Protein AF-A0A7C0V717-F1 (afdb_monomer)

pLDDT: mean 95.27, std 4.28, range [77.56, 98.19]

Solvent-accessible surface area (backbone atoms only — not comparable to full-atom values): 2952 Å² total; per-residue (Å²): 130,72,69,59,45,74,45,97,89,66,49,76,42,76,52,61,69,65,62,52,22,51,54,45,24,53,49,18,63,75,70,69,78,43,53,62,73,56,19,49,56,53,40,52,52,69,69,74,110

Mean predicted aligned error: 2.81 Å

Foldseek 3Di:
DDQWDQDPVRDIDGDDLVVQLVVQQVVCVVVVPDHSVVSVVVSVVVVVD

Radius of gyration: 12.16 Å; Cα contacts (8 Å, |Δi|>4): 41; chains: 1; bounding box: 28×14×29 Å

Sequence (49 aa):
MFEQIKKRDGRIVEFDSTKITAAIAKAGAATGEFAEREARKLTLRVLTL

Structure (mmCIF, N/CA/C/O backbone):
data_AF-A0A7C0V717-F1
#
_entry.id   AF-A0A7C0V717-F1
#
loop_
_atom_site.group_PDB
_atom_site.id
_atom_site.type_symbol
_atom_site.label_atom_id
_atom_site.label_alt_id
_atom_site.label_comp_id
_atom_site.label_asym_id
_atom_site.label_entity_id
_atom_site.label_seq_id
_atom_site.pdbx_PDB_ins_code
_atom_site.Cartn_x
_atom_site.Cartn_y
_atom_site.Cartn_z
_atom_site.occupancy
_atom_site.B_iso_or_equiv
_atom_site.auth_seq_id
_atom_site.auth_comp_id
_atom_site.auth_asym_id
_atom_site.auth_atom_id
_atom_site.pdbx_PDB_model_num
ATOM 1 N N . MET A 1 1 ? 0.231 -0.731 15.756 1.00 77.56 1 MET A N 1
ATOM 2 C CA . MET A 1 1 ? -0.474 -1.585 14.774 1.00 77.56 1 MET A CA 1
ATOM 3 C C . MET A 1 1 ? -1.937 -1.180 14.784 1.00 77.56 1 MET A C 1
ATOM 5 O O . MET A 1 1 ? -2.468 -0.984 15.868 1.00 77.56 1 MET A O 1
ATOM 9 N N . PHE A 1 2 ? -2.547 -0.965 13.619 1.00 89.00 2 PHE A N 1
ATOM 10 C CA . PHE A 1 2 ? -3.949 -0.549 13.523 1.00 89.00 2 PHE A CA 1
ATOM 11 C C . PHE A 1 2 ? -4.855 -1.780 13.494 1.00 89.00 2 PHE A C 1
ATOM 13 O O . PHE A 1 2 ? -4.575 -2.713 12.748 1.00 89.00 2 PHE A O 1
ATOM 20 N N . GLU A 1 3 ? -5.929 -1.775 14.281 1.00 94.56 3 GLU A N 1
ATOM 21 C CA . GLU A 1 3 ? -6.910 -2.872 14.307 1.00 94.56 3 GLU A CA 1
ATOM 22 C C . GLU A 1 3 ? -8.058 -2.632 13.323 1.00 94.56 3 GLU A C 1
ATOM 24 O O . GLU A 1 3 ? -8.581 -3.565 12.717 1.00 94.56 3 GLU A O 1
ATOM 29 N N . GLN A 1 4 ? -8.443 -1.369 13.127 1.00 97.31 4 GLN A N 1
ATOM 30 C CA . GLN A 1 4 ? -9.595 -0.985 12.318 1.00 97.31 4 GLN A CA 1
ATOM 31 C C . GLN A 1 4 ? -9.315 0.269 11.488 1.00 97.31 4 GLN A C 1
ATOM 33 O O . GLN A 1 4 ? -8.420 1.061 11.787 1.00 97.31 4 GLN A O 1
ATOM 38 N N . ILE A 1 5 ? -10.108 0.460 10.435 1.00 96.94 5 ILE A N 1
ATOM 39 C CA . ILE A 1 5 ? -10.051 1.624 9.552 1.00 96.94 5 ILE A CA 1
ATOM 40 C C . ILE A 1 5 ? -11.456 2.099 9.180 1.00 96.94 5 ILE A C 1
ATOM 42 O O . ILE A 1 5 ? -12.335 1.306 8.834 1.00 96.94 5 ILE A O 1
ATOM 46 N N . LYS A 1 6 ? -11.653 3.422 9.194 1.00 97.94 6 LYS A N 1
ATOM 47 C CA . LYS A 1 6 ? -12.864 4.057 8.671 1.00 97.94 6 LYS A CA 1
ATOM 48 C C . LYS A 1 6 ? -12.767 4.201 7.150 1.00 97.94 6 LYS A C 1
ATOM 50 O O . LYS A 1 6 ? -11.851 4.827 6.620 1.00 97.94 6 LYS A O 1
ATOM 55 N N . LYS A 1 7 ? -13.711 3.603 6.433 1.00 97.62 7 LYS A N 1
ATOM 56 C CA . LYS A 1 7 ? -13.844 3.667 4.974 1.00 97.62 7 LYS A CA 1
ATOM 57 C C . LYS A 1 7 ? -14.474 4.998 4.548 1.00 97.62 7 LYS A C 1
ATOM 59 O O . LYS A 1 7 ? -15.035 5.731 5.357 1.00 97.62 7 LYS A O 1
ATOM 64 N N . ARG A 1 8 ? -14.392 5.308 3.248 1.00 98.12 8 ARG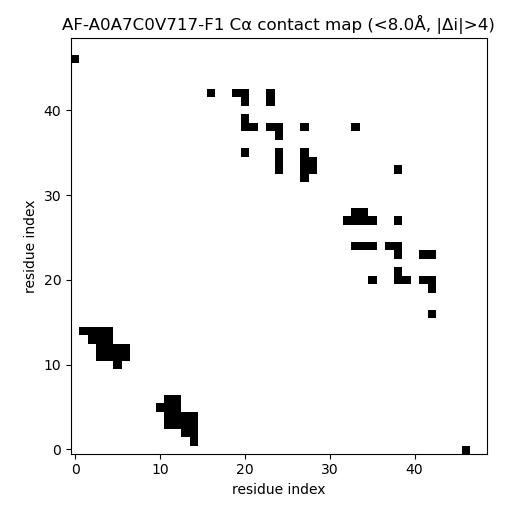 A N 1
ATOM 65 C CA . ARG A 1 8 ? -14.914 6.564 2.664 1.00 98.12 8 ARG A CA 1
ATOM 66 C C . ARG A 1 8 ? -16.427 6.724 2.822 1.00 98.12 8 ARG A C 1
ATOM 68 O O . ARG A 1 8 ? -16.911 7.840 2.904 1.00 98.12 8 ARG A O 1
ATOM 75 N N . ASP A 1 9 ? -17.143 5.608 2.882 1.00 97.38 9 ASP A N 1
ATOM 76 C CA . ASP A 1 9 ? -18.586 5.546 3.131 1.00 97.38 9 ASP A CA 1
ATOM 77 C C . ASP A 1 9 ? -18.950 5.625 4.626 1.00 97.38 9 ASP A C 1
ATOM 79 O O . ASP A 1 9 ? -20.116 5.516 4.988 1.00 97.38 9 ASP A O 1
ATOM 83 N N . GLY A 1 10 ? -17.962 5.796 5.508 1.00 97.94 10 GLY A N 1
ATOM 84 C CA . GLY A 1 10 ? -18.151 5.898 6.949 1.00 97.94 10 GLY A CA 1
ATOM 85 C C . GLY A 1 10 ? -18.118 4.570 7.705 1.00 97.94 10 GLY A C 1
ATOM 86 O O . GLY A 1 10 ? -18.037 4.610 8.933 1.00 97.94 10 GLY A O 1
ATOM 87 N N . ARG A 1 11 ? -18.115 3.414 7.024 1.00 98.19 11 ARG A N 1
ATOM 88 C CA . ARG A 1 11 ? -18.038 2.101 7.688 1.00 98.19 11 ARG A CA 1
ATOM 89 C C . ARG A 1 11 ? -16.710 1.920 8.413 1.00 98.19 11 ARG A C 1
ATOM 91 O O . ARG A 1 11 ? -15.667 2.315 7.898 1.00 98.19 11 ARG A O 1
ATOM 98 N N . ILE A 1 12 ? -16.746 1.262 9.566 1.00 98.06 12 ILE A N 1
ATOM 99 C CA . ILE A 1 12 ? -15.553 0.814 10.288 1.00 98.06 12 ILE A CA 1
ATOM 100 C C . ILE A 1 12 ? -15.373 -0.674 9.998 1.00 98.06 12 ILE A C 1
ATOM 102 O O . ILE A 1 12 ? -16.315 -1.451 10.135 1.00 98.06 12 ILE A O 1
ATOM 106 N N . VAL A 1 13 ? -14.187 -1.054 9.535 1.00 97.88 13 VAL A N 1
ATOM 107 C CA . VAL A 1 13 ? -13.844 -2.443 9.202 1.00 97.88 13 VAL A CA 1
ATOM 108 C C . VAL A 1 13 ? -12.465 -2.783 9.747 1.00 97.88 13 VAL A C 1
ATOM 110 O O . VAL A 1 13 ? -11.685 -1.876 10.043 1.00 97.88 13 VAL A O 1
ATOM 113 N N . GLU A 1 14 ? -12.147 -4.072 9.826 1.00 97.94 14 GLU A N 1
ATOM 114 C CA . GLU A 1 14 ? -10.808 -4.534 10.191 1.00 97.94 14 GLU A CA 1
ATOM 115 C C . GLU A 1 14 ? -9.740 -3.981 9.243 1.00 97.94 14 GLU A C 1
ATOM 117 O O . GLU A 1 14 ? -9.934 -3.840 8.025 1.00 97.94 14 GLU A O 1
ATOM 122 N N . PHE A 1 15 ? -8.603 -3.633 9.831 1.00 96.88 15 PHE A N 1
ATOM 123 C CA . PHE A 1 15 ? -7.451 -3.1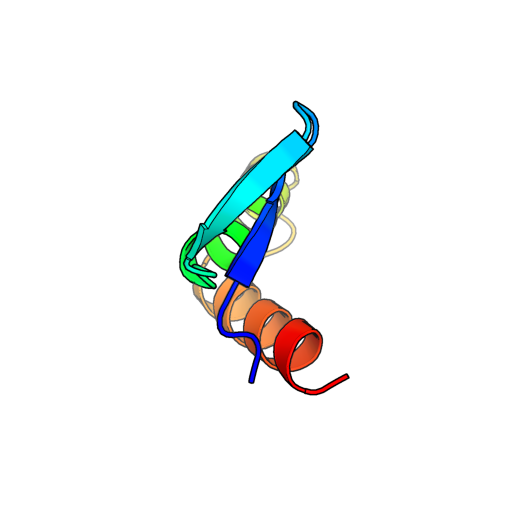53 9.098 1.00 96.88 15 PHE A CA 1
ATOM 124 C C . PHE A 1 15 ? -6.756 -4.312 8.376 1.00 96.88 15 PHE A C 1
ATOM 126 O O . PHE A 1 15 ? -6.410 -5.325 8.972 1.00 96.88 15 PHE A O 1
ATOM 133 N N . ASP A 1 16 ? -6.504 -4.126 7.083 1.00 96.38 16 ASP A N 1
ATOM 134 C CA . ASP A 1 16 ? -5.864 -5.118 6.223 1.00 96.38 16 ASP A CA 1
ATOM 135 C C . ASP A 1 16 ? -4.733 -4.447 5.437 1.00 96.38 16 ASP A C 1
ATOM 137 O O . ASP A 1 16 ? -4.967 -3.689 4.486 1.00 96.38 16 ASP A O 1
ATOM 141 N N . SER A 1 17 ? -3.493 -4.714 5.851 1.00 95.81 17 SER A N 1
ATOM 142 C CA . SER A 1 17 ? -2.289 -4.140 5.243 1.00 95.81 17 SER A CA 1
ATOM 143 C C . SER A 1 17 ? -2.052 -4.626 3.813 1.00 95.81 17 SER A C 1
ATOM 145 O O . SER A 1 17 ? -1.415 -3.917 3.029 1.00 95.81 17 SER A O 1
ATOM 147 N N . THR A 1 18 ? -2.612 -5.775 3.419 1.00 96.62 18 THR A N 1
ATOM 148 C CA . THR A 1 18 ? -2.451 -6.305 2.058 1.00 96.62 18 THR A CA 1
ATOM 149 C C . THR A 1 18 ? -3.083 -5.378 1.020 1.00 96.62 18 THR A C 1
ATOM 151 O O . THR A 1 18 ? -2.567 -5.249 -0.091 1.00 96.62 18 THR A O 1
ATOM 154 N N . LYS A 1 19 ? -4.130 -4.628 1.398 1.00 97.31 19 LYS A N 1
ATOM 155 C CA . LYS A 1 19 ? -4.760 -3.612 0.536 1.00 97.31 19 LYS A CA 1
ATOM 156 C C . LYS A 1 19 ? -3.835 -2.435 0.241 1.00 97.31 19 LYS A C 1
ATOM 158 O O . LYS A 1 19 ? -3.912 -1.871 -0.849 1.00 97.31 19 LYS A O 1
ATOM 163 N N . ILE A 1 20 ? -2.952 -2.081 1.175 1.00 96.81 20 ILE A N 1
ATOM 164 C CA . ILE A 1 20 ? -1.922 -1.056 0.959 1.00 96.81 20 ILE A CA 1
ATOM 165 C C . ILE A 1 20 ? -0.870 -1.597 -0.014 1.00 96.81 20 ILE A C 1
ATOM 167 O O . ILE A 1 20 ? -0.571 -0.943 -1.013 1.00 96.81 20 ILE A O 1
ATOM 171 N N . THR A 1 21 ? -0.375 -2.818 0.214 1.00 97.56 21 THR A N 1
ATOM 172 C CA .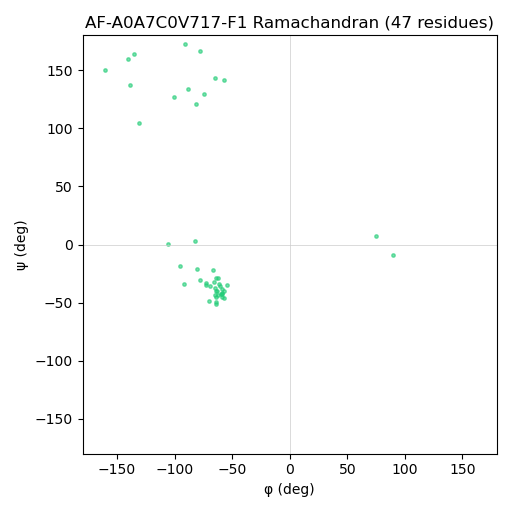 THR A 1 21 ? 0.590 -3.468 -0.688 1.00 97.56 21 THR A CA 1
ATOM 173 C C . THR A 1 21 ? 0.056 -3.576 -2.112 1.00 97.56 21 THR A C 1
ATOM 175 O O . THR A 1 21 ? 0.761 -3.215 -3.050 1.00 97.56 21 THR A O 1
ATOM 178 N N . ALA A 1 22 ? -1.194 -4.012 -2.282 1.00 97.75 22 ALA A N 1
ATOM 179 C CA . ALA A 1 22 ? -1.822 -4.150 -3.592 1.00 97.75 22 ALA A CA 1
ATOM 180 C C . ALA A 1 22 ? -1.957 -2.804 -4.320 1.00 97.75 22 ALA A C 1
ATOM 182 O O . ALA A 1 22 ? -1.708 -2.729 -5.522 1.00 97.75 22 ALA A O 1
AT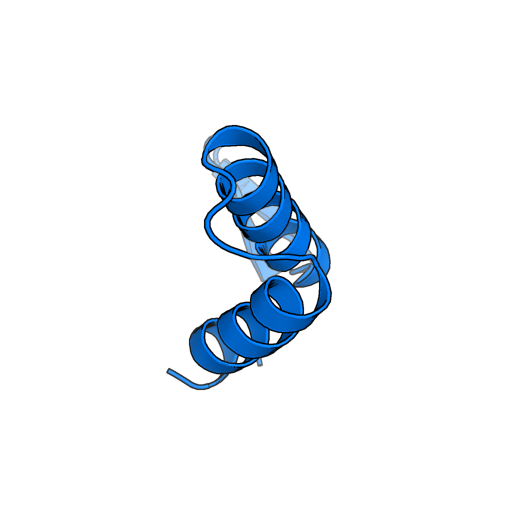OM 183 N N . ALA A 1 23 ? -2.312 -1.732 -3.604 1.00 97.69 23 ALA A N 1
ATOM 184 C CA . ALA A 1 23 ? -2.409 -0.395 -4.186 1.00 97.69 23 ALA A CA 1
ATOM 185 C C . ALA A 1 23 ? -1.046 0.107 -4.688 1.00 97.69 23 ALA A C 1
ATOM 187 O O . ALA A 1 23 ? -0.952 0.600 -5.812 1.00 97.69 23 ALA A O 1
ATOM 188 N N . ILE A 1 24 ? 0.006 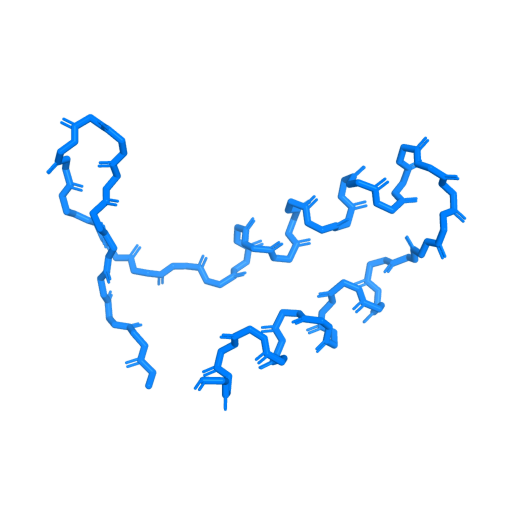-0.076 -3.885 1.00 96.69 24 ILE A N 1
ATOM 189 C CA . ILE A 1 24 ? 1.375 0.290 -4.260 1.00 96.69 24 ILE A CA 1
ATOM 190 C C . ILE A 1 24 ? 1.828 -0.562 -5.452 1.00 96.69 24 ILE A C 1
ATOM 192 O O . ILE A 1 24 ? 2.217 -0.011 -6.474 1.00 96.69 24 ILE A O 1
ATOM 196 N N . ALA A 1 25 ? 1.699 -1.890 -5.384 1.00 97.25 25 ALA A N 1
ATOM 197 C CA . ALA A 1 25 ? 2.093 -2.792 -6.468 1.00 97.25 25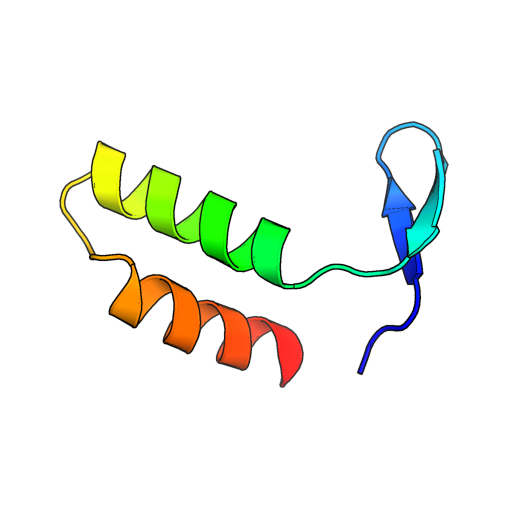 ALA A CA 1
ATOM 198 C C . ALA A 1 25 ? 1.380 -2.471 -7.792 1.00 97.25 25 ALA A C 1
ATOM 200 O O . ALA A 1 25 ? 2.011 -2.483 -8.845 1.00 97.25 25 ALA A O 1
ATOM 201 N N . LYS A 1 26 ? 0.086 -2.124 -7.748 1.00 97.75 26 LYS A N 1
ATOM 202 C CA . LYS A 1 26 ? -0.669 -1.709 -8.936 1.00 97.75 26 LYS A CA 1
ATOM 203 C C . LYS A 1 26 ? -0.122 -0.418 -9.546 1.00 97.75 26 LYS A C 1
ATOM 205 O O . LYS A 1 26 ? -0.055 -0.322 -10.767 1.00 97.75 26 LYS A O 1
ATOM 210 N N . ALA A 1 27 ? 0.269 0.551 -8.719 1.00 97.44 27 ALA A N 1
ATOM 211 C CA . ALA A 1 27 ? 0.914 1.771 -9.197 1.00 97.44 27 ALA A CA 1
ATOM 212 C C . ALA A 1 27 ? 2.270 1.455 -9.847 1.00 97.44 27 ALA A C 1
ATOM 214 O O . ALA A 1 27 ? 2.482 1.827 -10.995 1.00 97.44 27 ALA A O 1
ATOM 215 N N . GLY A 1 28 ? 3.119 0.676 -9.169 1.00 96.88 28 GLY A N 1
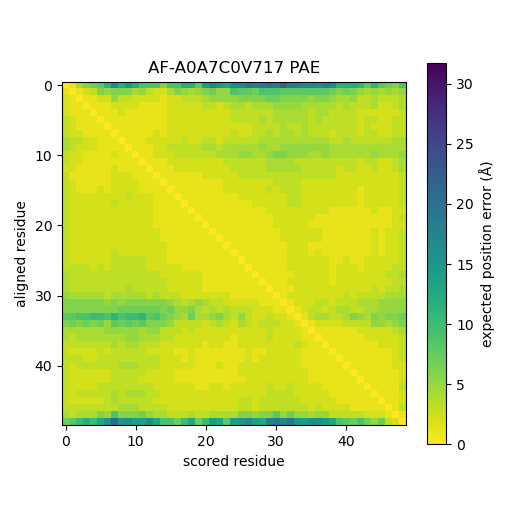ATOM 216 C CA . GLY A 1 28 ? 4.428 0.270 -9.691 1.00 96.88 28 GLY A CA 1
ATOM 217 C C . GLY A 1 28 ? 4.349 -0.535 -10.989 1.00 96.88 28 GLY A C 1
ATOM 218 O O . GLY A 1 28 ? 5.168 -0.342 -11.877 1.00 96.88 28 GLY A O 1
ATOM 219 N N . ALA A 1 29 ? 3.330 -1.384 -11.150 1.00 96.50 29 ALA A N 1
ATOM 220 C CA . ALA A 1 29 ? 3.088 -2.108 -12.398 1.00 96.50 29 ALA A CA 1
ATOM 221 C C . ALA A 1 29 ? 2.627 -1.187 -13.540 1.00 96.50 29 ALA A C 1
ATOM 223 O O . ALA A 1 29 ? 2.995 -1.413 -14.689 1.00 96.50 29 ALA A O 1
ATOM 224 N N . ALA A 1 30 ? 1.830 -0.156 -13.237 1.00 97.81 30 ALA A N 1
ATOM 225 C CA . ALA A 1 30 ? 1.357 0.804 -14.232 1.00 97.81 30 ALA A CA 1
ATOM 226 C C . ALA A 1 30 ? 2.465 1.757 -14.705 1.00 97.81 30 ALA A C 1
ATOM 228 O O . ALA A 1 30 ? 2.454 2.174 -15.860 1.00 97.81 30 ALA A O 1
ATOM 229 N N . THR A 1 31 ? 3.408 2.100 -13.825 1.00 96.81 31 THR A N 1
ATOM 230 C CA . THR A 1 31 ? 4.522 3.005 -14.139 1.00 96.81 31 THR A CA 1
ATOM 231 C C . THR A 1 31 ? 5.800 2.275 -14.549 1.00 96.81 31 THR A C 1
ATOM 2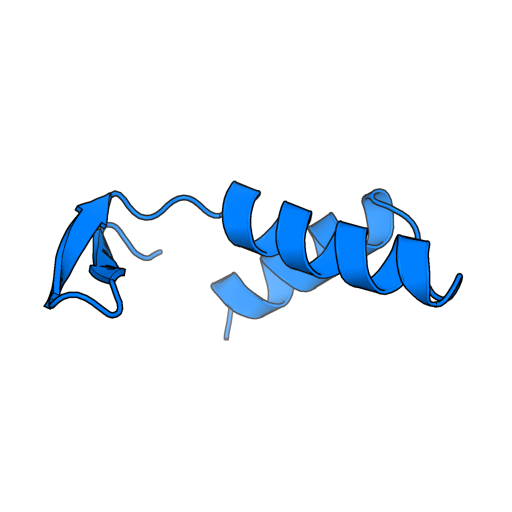33 O O . THR A 1 31 ? 6.677 2.875 -15.162 1.00 96.81 31 THR A O 1
ATOM 236 N N . GLY A 1 32 ? 5.919 0.986 -14.225 1.00 94.50 32 GLY A N 1
ATOM 237 C CA . GLY A 1 32 ? 7.151 0.211 -14.380 1.00 94.50 32 GLY A CA 1
ATOM 238 C C . GLY A 1 32 ? 8.221 0.533 -13.330 1.00 94.50 32 GLY A C 1
ATOM 239 O O . GLY A 1 32 ? 9.342 0.043 -13.440 1.00 94.50 32 GLY A O 1
ATOM 240 N N . GLU A 1 33 ? 7.905 1.343 -12.316 1.00 92.12 33 GLU A N 1
ATOM 241 C CA . GLU A 1 33 ? 8.902 1.859 -11.369 1.00 92.12 33 GLU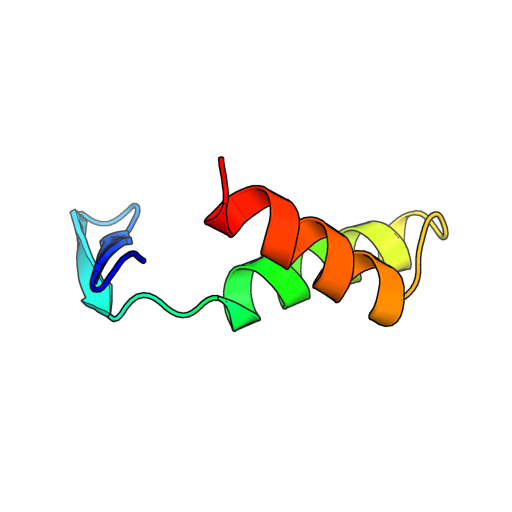 A CA 1
ATOM 242 C C . GLU A 1 33 ? 9.326 0.838 -10.312 1.00 92.12 33 GLU A C 1
ATOM 244 O O . GLU A 1 33 ? 10.453 0.894 -9.820 1.00 92.12 33 GLU A O 1
ATOM 249 N N . PHE A 1 34 ? 8.446 -0.087 -9.919 1.00 88.44 34 PHE A N 1
ATOM 250 C CA . PHE A 1 34 ? 8.780 -1.069 -8.888 1.00 88.44 34 PHE A CA 1
ATOM 251 C C . PHE A 1 34 ? 7.872 -2.304 -8.885 1.00 88.44 34 PHE A C 1
ATOM 253 O O . PHE A 1 34 ? 6.688 -2.254 -9.212 1.00 88.44 34 PHE A O 1
ATOM 260 N N . ALA A 1 35 ? 8.455 -3.429 -8.458 1.00 92.06 35 ALA A N 1
ATOM 261 C CA . ALA A 1 35 ? 7.795 -4.729 -8.363 1.00 92.06 35 ALA A CA 1
ATOM 262 C C . ALA A 1 35 ? 7.146 -4.972 -6.985 1.00 92.06 35 ALA A C 1
ATOM 264 O O . ALA A 1 35 ? 7.372 -4.244 -6.016 1.00 92.06 35 ALA A O 1
ATOM 265 N N . GLU A 1 36 ? 6.388 -6.067 -6.865 1.00 93.25 36 GLU A N 1
ATOM 266 C CA . GLU A 1 36 ? 5.644 -6.436 -5.649 1.00 93.25 36 GLU A CA 1
ATOM 267 C C . GLU A 1 36 ? 6.522 -6.510 -4.384 1.00 93.25 36 GLU A C 1
ATOM 269 O O . GLU A 1 36 ? 6.099 -6.123 -3.293 1.00 93.25 36 GLU A O 1
ATOM 274 N N . ARG A 1 37 ? 7.779 -6.951 -4.519 1.00 95.88 37 ARG A N 1
ATOM 275 C CA . ARG A 1 37 ? 8.731 -7.006 -3.399 1.00 95.88 37 ARG A CA 1
ATOM 276 C C . ARG A 1 37 ? 8.977 -5.628 -2.780 1.00 95.88 37 ARG A C 1
ATOM 278 O O . ARG A 1 37 ? 9.011 -5.510 -1.556 1.00 95.88 37 ARG A O 1
ATOM 285 N N . GLU A 1 38 ? 9.130 -4.597 -3.602 1.00 96.56 38 GLU A N 1
ATOM 286 C CA . GLU A 1 38 ? 9.331 -3.227 -3.124 1.00 96.56 38 GLU A CA 1
ATOM 287 C C . GLU A 1 38 ? 8.033 -2.656 -2.542 1.00 96.56 38 GLU A C 1
ATOM 289 O O . GLU A 1 38 ? 8.064 -1.995 -1.504 1.00 96.56 38 GLU A O 1
ATOM 294 N N . ALA A 1 39 ? 6.876 -3.014 -3.110 1.00 97.31 39 ALA A N 1
ATOM 295 C CA . ALA A 1 39 ? 5.575 -2.643 -2.554 1.00 97.31 39 ALA A CA 1
ATOM 296 C C . ALA A 1 39 ? 5.380 -3.155 -1.114 1.00 97.31 39 ALA A C 1
ATOM 298 O O . ALA A 1 39 ? 4.861 -2.429 -0.260 1.00 97.31 39 ALA A O 1
ATOM 299 N N . ARG A 1 40 ? 5.856 -4.369 -0.801 1.00 96.38 40 ARG A N 1
ATOM 300 C CA . ARG A 1 40 ? 5.846 -4.908 0.572 1.00 96.38 40 ARG A CA 1
ATOM 301 C C . ARG A 1 40 ? 6.739 -4.096 1.513 1.00 96.38 40 ARG A C 1
ATOM 303 O O . ARG A 1 40 ? 6.305 -3.761 2.613 1.00 96.38 40 ARG A O 1
ATOM 310 N N . LYS A 1 41 ? 7.947 -3.711 1.082 1.00 96.38 41 LYS A N 1
ATOM 311 C CA . LYS A 1 41 ? 8.846 -2.855 1.884 1.00 96.38 41 LYS A CA 1
ATOM 312 C C . LYS A 1 41 ? 8.233 -1.481 2.160 1.00 96.38 41 LYS A C 1
ATOM 314 O O . LYS A 1 41 ? 8.291 -0.997 3.287 1.00 96.38 41 LYS A O 1
ATOM 319 N N . LEU A 1 42 ? 7.622 -0.863 1.149 1.00 96.12 42 LEU A N 1
ATOM 320 C CA . LEU A 1 42 ? 6.940 0.424 1.297 1.00 96.12 42 LEU A CA 1
ATOM 321 C C . LEU A 1 42 ? 5.723 0.314 2.221 1.00 96.12 42 LEU A C 1
ATOM 323 O O . LEU A 1 42 ? 5.508 1.197 3.044 1.00 96.12 42 LEU A O 1
ATOM 327 N N . THR A 1 43 ? 4.986 -0.798 2.156 1.00 96.56 43 THR A N 1
ATOM 328 C CA . THR A 1 43 ? 3.882 -1.075 3.090 1.00 96.56 43 THR A CA 1
ATOM 329 C C . THR A 1 43 ? 4.374 -1.095 4.533 1.00 96.56 43 THR A C 1
ATOM 331 O O . THR A 1 43 ? 3.758 -0.463 5.383 1.00 96.56 43 THR A O 1
ATOM 334 N N . LEU A 1 44 ? 5.501 -1.758 4.820 1.00 95.44 44 LEU A N 1
ATOM 335 C CA . LEU A 1 44 ? 6.070 -1.767 6.171 1.00 95.44 44 LEU A CA 1
ATOM 336 C C . LEU A 1 44 ? 6.392 -0.350 6.659 1.00 95.44 44 LEU A C 1
ATOM 338 O O . LEU A 1 44 ? 6.043 -0.030 7.789 1.00 95.44 44 LEU A O 1
ATOM 342 N N . ARG A 1 45 ? 6.949 0.519 5.801 1.00 95.06 45 ARG A N 1
ATOM 343 C CA . ARG A 1 45 ? 7.183 1.932 6.156 1.00 95.06 45 ARG A CA 1
ATOM 344 C C . ARG A 1 45 ? 5.886 2.647 6.535 1.00 95.06 45 ARG A C 1
ATOM 346 O O . ARG A 1 45 ? 5.883 3.361 7.524 1.00 95.06 45 ARG A O 1
ATOM 353 N N . VAL A 1 46 ? 4.792 2.428 5.801 1.00 94.12 46 VAL A N 1
ATOM 354 C CA . VAL A 1 46 ? 3.475 3.022 6.115 1.00 94.12 46 VAL A CA 1
ATOM 355 C C . VAL A 1 46 ? 2.953 2.575 7.486 1.00 94.12 46 VAL A C 1
ATOM 357 O O . VAL A 1 46 ? 2.286 3.350 8.159 1.00 94.12 46 VAL A O 1
ATOM 360 N N . LEU A 1 47 ? 3.244 1.342 7.908 1.00 93.38 47 LEU A N 1
ATOM 361 C CA . LEU A 1 47 ? 2.776 0.803 9.192 1.00 93.38 47 LEU A CA 1
ATOM 362 C C . LEU A 1 47 ? 3.609 1.256 10.398 1.00 93.38 47 LEU A C 1
ATOM 364 O O . LEU A 1 47 ? 3.137 1.133 11.527 1.00 93.38 47 LEU A O 1
ATOM 368 N N . THR A 1 48 ? 4.847 1.694 10.167 1.00 90.69 48 THR A N 1
ATOM 369 C CA . THR A 1 48 ? 5.808 2.067 11.216 1.00 90.69 48 THR A CA 1
ATOM 370 C C . THR A 1 48 ? 6.021 3.576 11.353 1.00 90.69 48 THR A C 1
ATOM 372 O O . THR A 1 48 ? 6.864 3.979 12.149 1.00 90.69 48 THR A O 1
ATOM 375 N N . LEU A 1 49 ? 5.327 4.388 10.549 1.00 77.81 49 LEU A N 1
ATOM 376 C CA . LEU A 1 49 ? 5.264 5.849 10.680 1.00 77.81 49 LEU A CA 1
ATOM 377 C C . LEU A 1 49 ? 4.226 6.243 11.734 1.00 77.81 49 LEU A C 1
ATOM 379 O O . LEU A 1 49 ? 4.517 7.200 12.481 1.00 77.81 49 LEU A O 1
#

Secondary structure (DSSP, 8-state):
---EEE-TTS-EEE--THHHHHHHHHHHHHHSS--HHHHHHHHHHHHH-

Nearest PDB structures (foldseek):
  5olk-assembly1_D  TM=9.840E-01  e=1.303E-02  Leeuwenhoekiella blandensis MED217
  7p3q-assembly1_A  TM=8.578E-01  e=3.323E-01  Streptomyces coelicolor A3(2)
  5im3-assembly1_B-2  TM=8.405E-01  e=2.522E-01  Pseudomonas aeruginosa PAO1
  8e73-assembly1_S1  TM=5.394E-01  e=2.451E+00  Vigna radiata
  7kio-assembly1_A  TM=4.446E-01  e=6.003E+00  Bos taurus